Protein AF-A0A351L7M4-F1 (afdb_monomer)

Mean predicted aligned error: 5.55 Å

Radius of gyration: 18.71 Å; Cα contacts (8 Å, |Δi|>4): 88; chains: 1; bounding box: 48×39×44 Å

Secondary structure (DSSP, 8-state):
-----------SS--GGGGGGTT-TTHHHHHH-SSPPSS-----TTPPPEE-HHHHHHHHTT--SHHHHHHHHHHHHHSEESS--SS--HHHHHIIIIIHHHHHHHHHHTT----EEETTTTEEE-

Structure (mmCIF, N/CA/C/O backbone):
data_AF-A0A351L7M4-F1
#
_entry.id   AF-A0A351L7M4-F1
#
loop_
_atom_site.group_PDB
_atom_site.id
_atom_site.type_symbol
_atom_site.label_atom_id
_atom_site.label_alt_id
_atom_site.label_comp_id
_atom_site.label_asym_id
_atom_site.label_entity_id
_atom_site.label_seq_id
_atom_site.pdbx_PDB_ins_code
_atom_site.Cartn_x
_atom_site.Cartn_y
_atom_site.Cartn_z
_atom_site.occupancy
_atom_site.B_iso_or_equiv
_atom_site.auth_seq_id
_atom_site.auth_comp_id
_atom_site.auth_asym_id
_atom_site.auth_atom_id
_atom_site.pdbx_PDB_model_num
ATOM 1 N N . HIS A 1 1 ? -27.088 26.036 -2.193 1.00 64.81 1 HIS A N 1
ATOM 2 C CA . HIS A 1 1 ? -26.931 24.783 -2.954 1.00 64.81 1 HIS A CA 1
ATOM 3 C C . HIS A 1 1 ? -27.965 23.794 -2.444 1.00 64.81 1 HIS A C 1
ATOM 5 O O . HIS A 1 1 ? -28.158 23.716 -1.240 1.00 64.81 1 HIS A O 1
ATOM 11 N N . ASP A 1 2 ? -28.667 23.135 -3.356 1.00 88.12 2 ASP A N 1
ATOM 12 C CA . ASP A 1 2 ? -29.822 22.241 -3.167 1.00 88.12 2 ASP A CA 1
ATOM 13 C C . ASP A 1 2 ? -29.455 20.811 -2.718 1.00 88.12 2 ASP A C 1
ATOM 15 O O . ASP A 1 2 ? -30.340 19.993 -2.502 1.00 88.12 2 ASP A O 1
ATOM 19 N N . GLY A 1 3 ? -28.163 20.507 -2.542 1.00 90.00 3 GLY A N 1
ATOM 20 C CA . GLY A 1 3 ? -27.688 19.213 -2.033 1.00 90.00 3 GLY A CA 1
ATOM 21 C C . GLY A 1 3 ? -27.680 18.084 -3.067 1.00 90.00 3 GLY A C 1
ATOM 22 O O . GLY A 1 3 ? -27.345 16.952 -2.726 1.00 90.00 3 GLY A O 1
ATOM 23 N N . THR A 1 4 ? -28.012 18.382 -4.322 1.00 93.19 4 THR A N 1
ATOM 24 C CA . THR A 1 4 ? -28.024 17.399 -5.406 1.00 93.19 4 THR A CA 1
ATOM 25 C C . THR A 1 4 ? -26.598 16.944 -5.731 1.00 93.19 4 THR A C 1
ATOM 27 O O . THR A 1 4 ? -25.717 17.761 -6.005 1.00 93.19 4 THR A O 1
ATOM 30 N N . VAL A 1 5 ? -26.365 15.630 -5.688 1.00 88.69 5 VAL A N 1
ATOM 31 C CA . VAL A 1 5 ? -25.070 15.017 -6.013 1.00 88.69 5 VAL A CA 1
ATOM 32 C C . VAL A 1 5 ? -24.955 14.856 -7.526 1.00 88.69 5 VAL A C 1
ATOM 34 O O . VAL A 1 5 ? -25.835 14.272 -8.154 1.00 88.69 5 VAL A O 1
ATOM 37 N N . TYR A 1 6 ? -23.850 15.332 -8.102 1.00 92.12 6 TYR A N 1
ATOM 38 C CA . TYR A 1 6 ? -23.541 15.178 -9.523 1.00 92.12 6 TYR A CA 1
ATOM 39 C C . TYR A 1 6 ? -22.227 14.409 -9.697 1.00 92.12 6 TYR A C 1
ATOM 41 O O . TYR A 1 6 ? -21.244 14.742 -9.027 1.00 92.12 6 TYR A O 1
ATOM 49 N N . PRO A 1 7 ? -22.175 13.401 -10.584 1.00 89.06 7 PRO A N 1
ATOM 50 C CA . PRO A 1 7 ? -20.927 12.723 -10.895 1.00 89.06 7 PRO A CA 1
ATOM 51 C C . PRO A 1 7 ? -19.996 13.681 -11.644 1.00 89.06 7 PRO A C 1
ATOM 53 O O . PRO A 1 7 ? -20.373 14.262 -12.660 1.00 89.06 7 PRO A O 1
ATOM 56 N N . ILE A 1 8 ? -18.776 13.834 -11.136 1.00 92.00 8 ILE A N 1
ATOM 57 C CA . ILE A 1 8 ? -17.723 14.656 -11.756 1.00 92.00 8 ILE A CA 1
ATOM 58 C C . ILE A 1 8 ? -16.672 13.810 -12.481 1.00 92.00 8 ILE A C 1
ATOM 60 O O . ILE A 1 8 ? -16.010 14.297 -13.391 1.00 92.00 8 ILE A O 1
ATOM 64 N N . GLU A 1 9 ? -16.529 12.543 -12.094 1.00 89.94 9 GLU A N 1
ATOM 65 C CA . GLU A 1 9 ? -15.526 11.622 -12.615 1.00 89.94 9 GLU A CA 1
ATOM 66 C C . GLU A 1 9 ? -16.054 10.184 -12.529 1.00 89.94 9 GLU A C 1
ATOM 68 O O . GLU A 1 9 ? -16.747 9.823 -11.575 1.00 89.94 9 GLU A O 1
ATOM 73 N N . CYS A 1 10 ? -15.723 9.359 -13.522 1.00 86.06 10 CYS A N 1
ATOM 74 C CA . CYS A 1 10 ? -15.973 7.922 -13.508 1.00 86.06 10 CYS A CA 1
ATOM 75 C C . CYS A 1 10 ? -14.712 7.203 -13.994 1.00 86.06 10 CYS A C 1
ATOM 77 O O . CYS A 1 10 ? -14.290 7.384 -15.136 1.00 86.06 10 CYS A O 1
ATOM 79 N N . ASN A 1 11 ? -14.109 6.400 -13.118 1.00 86.06 11 ASN A N 1
ATOM 80 C CA . ASN A 1 11 ? -12.926 5.613 -13.437 1.00 86.06 11 ASN A CA 1
ATOM 81 C C . ASN A 1 11 ? -13.349 4.174 -13.751 1.00 86.06 11 ASN A C 1
ATOM 83 O O . ASN A 1 11 ? -13.865 3.504 -12.857 1.00 86.06 11 ASN A O 1
ATOM 87 N N . PRO A 1 12 ? -13.096 3.645 -14.963 1.00 80.44 12 PRO A N 1
ATOM 88 C CA . PRO A 1 12 ? -13.443 2.266 -15.322 1.00 80.44 12 PRO A CA 1
ATOM 89 C C . PRO A 1 12 ? -12.481 1.230 -14.701 1.00 80.44 12 PRO A C 1
ATOM 91 O O . PRO A 1 12 ? -12.265 0.156 -15.254 1.00 80.44 12 PRO A O 1
ATOM 94 N N . ARG A 1 13 ? -11.849 1.569 -13.573 1.00 81.94 13 ARG A N 1
ATOM 95 C CA . ARG A 1 13 ? -10.840 0.781 -12.862 1.00 81.94 13 ARG A CA 1
ATOM 96 C C . ARG A 1 13 ? -10.898 1.086 -11.371 1.00 81.94 13 ARG A C 1
ATOM 98 O O . ARG A 1 13 ? -11.319 2.173 -10.973 1.00 81.94 13 ARG A O 1
ATOM 105 N N . THR A 1 14 ? -10.406 0.161 -10.553 1.00 82.25 14 THR A N 1
ATOM 106 C CA . THR A 1 14 ? -10.205 0.408 -9.122 1.00 82.25 14 THR A CA 1
ATOM 107 C C . THR A 1 14 ? -9.278 1.605 -8.921 1.00 82.25 14 THR A C 1
ATOM 109 O O . THR A 1 14 ? -8.236 1.713 -9.573 1.00 82.25 14 THR A O 1
ATOM 112 N N . HIS A 1 15 ? -9.640 2.485 -7.993 1.00 84.56 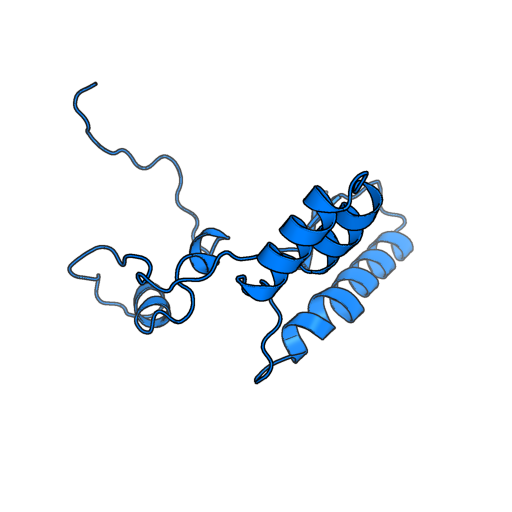15 HIS A N 1
ATOM 113 C CA . HIS A 1 15 ? -8.804 3.603 -7.567 1.00 84.56 15 HIS A CA 1
ATOM 114 C C . HIS A 1 15 ? -8.512 3.507 -6.068 1.00 84.56 15 HIS A C 1
ATOM 116 O O . HIS A 1 15 ? -9.048 2.647 -5.368 1.00 84.56 15 HIS A O 1
ATOM 122 N N . SER A 1 16 ? -7.670 4.405 -5.560 1.00 83.88 16 SER A N 1
ATOM 123 C CA . SER A 1 16 ? -7.158 4.357 -4.186 1.00 83.88 16 SER A CA 1
ATOM 124 C C . SER A 1 16 ? -8.229 4.338 -3.091 1.00 83.88 16 SER A C 1
ATOM 126 O O . SER A 1 16 ? -7.948 3.841 -2.008 1.00 83.88 16 SER A O 1
ATOM 128 N N . A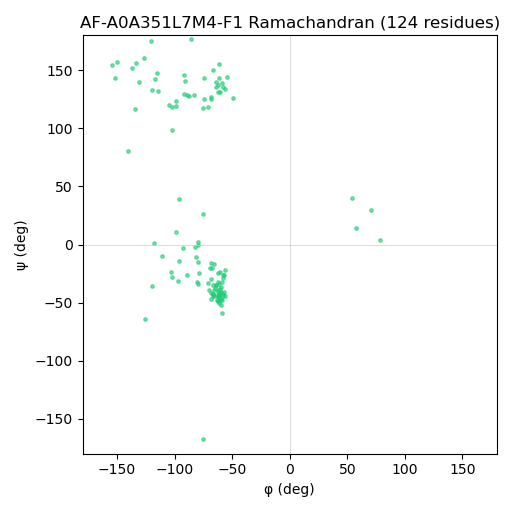LA A 1 17 ? -9.464 4.795 -3.336 1.00 88.19 17 ALA A N 1
ATOM 129 C CA . ALA A 1 17 ? -10.511 4.732 -2.311 1.00 88.19 17 ALA A CA 1
ATOM 130 C C . ALA A 1 17 ? -10.912 3.297 -1.946 1.00 88.19 17 ALA A C 1
ATOM 132 O O . ALA A 1 17 ? -11.488 3.093 -0.881 1.00 88.19 17 ALA A O 1
ATOM 133 N N . ILE A 1 18 ? -10.575 2.298 -2.772 1.00 89.81 18 ILE A N 1
ATOM 134 C CA . ILE A 1 18 ? -10.818 0.891 -2.437 1.00 89.81 18 ILE A CA 1
ATOM 135 C C . ILE A 1 18 ? -10.139 0.487 -1.123 1.00 89.81 18 ILE A C 1
ATOM 137 O O . ILE A 1 18 ? -10.663 -0.345 -0.388 1.00 89.81 18 ILE A O 1
ATOM 141 N N . THR A 1 19 ? -9.021 1.129 -0.768 1.00 91.88 19 THR A N 1
ATOM 142 C CA . THR A 1 19 ? -8.290 0.818 0.464 1.00 91.88 19 THR A CA 1
ATOM 143 C C . THR A 1 19 ? -9.061 1.220 1.727 1.00 91.88 19 THR A C 1
ATOM 145 O O . THR A 1 19 ? -8.760 0.730 2.813 1.00 91.88 19 THR A O 1
ATOM 148 N N . MET A 1 20 ? -10.093 2.065 1.602 1.00 92.62 20 MET A N 1
ATOM 149 C CA . MET A 1 20 ? -10.993 2.413 2.706 1.00 92.62 20 MET A CA 1
ATOM 150 C C . MET A 1 20 ? -11.886 1.246 3.129 1.00 92.62 20 MET A C 1
ATOM 152 O O . MET A 1 20 ? -12.376 1.246 4.251 1.00 92.62 20 MET A O 1
ATOM 156 N N . PHE A 1 21 ? -12.083 0.245 2.270 1.00 93.94 21 PHE A N 1
ATOM 157 C CA . PHE A 1 21 ? -12.953 -0.902 2.529 1.00 93.94 21 PHE A CA 1
ATOM 158 C C . PHE A 1 21 ? -12.179 -2.118 3.052 1.00 93.94 21 PHE A C 1
ATOM 160 O O . PHE A 1 21 ? -12.442 -3.260 2.673 1.00 93.94 21 PHE A O 1
ATOM 167 N N . TYR A 1 22 ? -11.188 -1.871 3.910 1.00 93.50 22 TYR A N 1
ATOM 168 C CA . TYR A 1 22 ? -10.351 -2.914 4.495 1.00 93.50 22 TYR A CA 1
ATOM 169 C C . TYR A 1 22 ? -11.196 -4.062 5.078 1.00 93.50 22 TYR A C 1
ATOM 171 O O . TYR A 1 22 ? -12.073 -3.827 5.904 1.00 93.50 22 TYR A O 1
ATOM 179 N N . ASN A 1 23 ? -10.910 -5.299 4.649 1.00 92.75 23 ASN A N 1
ATOM 180 C CA . ASN A 1 23 ? -11.610 -6.534 5.035 1.00 92.75 23 ASN A CA 1
ATOM 181 C C . ASN A 1 23 ? -13.124 -6.575 4.757 1.00 92.75 23 ASN A C 1
ATOM 183 O O . ASN A 1 23 ? -13.810 -7.469 5.253 1.00 92.75 23 ASN A O 1
ATOM 187 N N . HIS A 1 24 ? -13.664 -5.657 3.957 1.00 94.75 24 HIS A N 1
ATOM 188 C CA . HIS A 1 24 ? -15.084 -5.674 3.646 1.00 94.75 24 HIS A CA 1
ATOM 189 C C . HIS A 1 24 ? -15.401 -6.799 2.634 1.00 94.75 24 HIS A C 1
ATOM 191 O O . HIS A 1 24 ? -14.940 -6.736 1.492 1.00 94.75 24 HIS A O 1
ATOM 197 N N . PRO A 1 25 ? -16.231 -7.803 2.988 1.00 92.81 25 PRO A N 1
ATOM 198 C CA . PRO A 1 25 ? -16.421 -9.002 2.165 1.00 92.81 25 PRO A CA 1
ATOM 199 C C . PRO A 1 25 ? -17.107 -8.712 0.823 1.00 92.81 25 PRO A C 1
ATOM 201 O O . PRO A 1 25 ? -16.744 -9.296 -0.187 1.00 92.81 25 PRO A O 1
ATOM 204 N N . GLY A 1 26 ? -18.043 -7.758 0.791 1.00 92.25 26 GLY A N 1
ATOM 205 C CA . GLY A 1 26 ? -18.803 -7.425 -0.421 1.00 92.25 26 GLY A CA 1
ATOM 206 C C . GLY A 1 26 ? -18.096 -6.531 -1.448 1.00 92.25 26 GLY A C 1
ATOM 207 O O . GLY A 1 26 ? -18.722 -6.160 -2.434 1.00 92.25 26 GLY A O 1
ATOM 208 N N . VAL A 1 27 ? -16.834 -6.125 -1.242 1.00 92.38 27 VAL A N 1
ATOM 209 C CA . VAL A 1 27 ? -16.149 -5.216 -2.192 1.00 92.38 27 VAL A CA 1
ATOM 210 C C . VAL A 1 27 ? -15.871 -5.908 -3.518 1.00 92.38 27 VAL A C 1
ATOM 212 O O . VAL A 1 27 ? -16.042 -5.295 -4.565 1.00 92.38 27 VAL A O 1
ATOM 215 N N . ALA A 1 28 ? -15.437 -7.170 -3.485 1.00 90.69 28 ALA A N 1
ATOM 216 C CA . ALA A 1 28 ? -15.158 -7.922 -4.705 1.00 90.69 28 ALA A CA 1
ATOM 217 C C . ALA A 1 28 ? -16.439 -8.107 -5.530 1.00 90.69 28 ALA A C 1
ATOM 219 O O . ALA A 1 28 ? -16.458 -7.786 -6.718 1.00 90.69 28 ALA A O 1
ATOM 220 N N . ASP A 1 29 ? -17.520 -8.520 -4.870 1.00 90.62 29 ASP A N 1
ATOM 221 C CA . ASP A 1 29 ? -18.832 -8.703 -5.490 1.00 90.62 29 ASP A CA 1
ATOM 222 C C . ASP A 1 29 ? -19.338 -7.387 -6.098 1.00 90.62 29 ASP A C 1
ATOM 224 O O . ASP A 1 29 ? -19.783 -7.370 -7.240 1.00 90.62 29 ASP A O 1
ATOM 228 N N . ALA A 1 30 ? -19.141 -6.251 -5.415 1.00 89.56 30 ALA A N 1
ATOM 229 C CA . ALA A 1 30 ? -19.509 -4.928 -5.928 1.00 89.56 30 ALA A CA 1
ATOM 230 C C . ALA A 1 30 ? -18.857 -4.565 -7.279 1.00 89.56 30 ALA A C 1
ATOM 232 O O . ALA A 1 30 ? -19.404 -3.742 -8.013 1.00 89.56 30 ALA A O 1
ATOM 233 N N . TYR A 1 31 ? -17.691 -5.138 -7.596 1.00 86.50 31 TYR A N 1
ATOM 234 C CA . TYR A 1 31 ? -16.984 -4.914 -8.863 1.00 86.50 31 TYR A CA 1
ATOM 235 C C . TYR A 1 31 ? -17.249 -5.999 -9.910 1.00 86.50 31 TYR A C 1
ATOM 237 O O . TYR A 1 31 ? -17.173 -5.718 -11.107 1.00 86.50 31 TYR A O 1
ATOM 245 N N . LEU A 1 32 ? -17.477 -7.240 -9.479 1.00 88.88 32 LEU A N 1
ATOM 246 C CA . LEU A 1 32 ? -17.502 -8.407 -10.362 1.00 88.88 32 LEU A CA 1
ATOM 247 C C . LEU A 1 32 ? -18.919 -8.881 -10.695 1.00 88.88 32 LEU A C 1
ATOM 249 O O . LEU A 1 32 ? -19.127 -9.455 -11.770 1.00 88.88 32 LEU A O 1
ATOM 253 N N . ASP A 1 33 ? -19.890 -8.640 -9.812 1.00 89.81 33 ASP A N 1
ATOM 254 C CA . ASP A 1 33 ? -21.263 -9.065 -10.041 1.00 89.81 33 ASP A CA 1
ATOM 255 C C . ASP A 1 33 ? -21.965 -8.198 -11.083 1.00 89.81 33 ASP A C 1
ATOM 257 O O . ASP A 1 33 ? -21.813 -6.981 -11.178 1.00 89.81 33 ASP A O 1
ATOM 261 N N . LYS A 1 34 ? -22.802 -8.859 -11.886 1.00 87.88 34 LYS A N 1
ATOM 262 C CA . LYS A 1 34 ? -23.603 -8.206 -12.932 1.00 87.88 34 LYS A CA 1
ATOM 263 C C . LYS A 1 34 ? -24.849 -7.519 -12.383 1.00 87.88 34 LYS A C 1
ATOM 265 O O . LYS A 1 34 ? -25.496 -6.774 -13.117 1.00 87.88 34 LYS A O 1
ATOM 270 N N . GLN A 1 35 ? -25.233 -7.831 -11.147 1.00 89.19 35 GLN A N 1
ATOM 271 C CA . GLN A 1 35 ? -26.397 -7.227 -10.518 1.00 89.19 35 GLN A CA 1
ATOM 272 C C . GLN A 1 35 ? -25.971 -5.990 -9.729 1.00 89.19 35 GLN A C 1
ATOM 274 O O . GLN A 1 35 ? -25.039 -6.075 -8.932 1.00 89.19 35 GLN A O 1
ATOM 279 N N . PRO A 1 36 ? -26.639 -4.843 -9.932 1.00 83.62 36 PRO A N 1
ATOM 280 C CA . PRO A 1 36 ? -26.350 -3.657 -9.147 1.00 83.62 36 PRO A CA 1
ATOM 281 C C . PRO A 1 36 ? -26.697 -3.906 -7.676 1.00 83.62 36 PRO A C 1
ATOM 283 O O . PRO A 1 36 ? -27.723 -4.512 -7.361 1.00 83.62 36 PRO A O 1
ATOM 286 N N . LEU A 1 37 ? -25.849 -3.405 -6.777 1.00 85.88 37 LEU A N 1
ATOM 287 C CA . LEU A 1 37 ? -26.130 -3.415 -5.345 1.00 85.88 37 LEU A CA 1
ATOM 288 C C . LEU A 1 37 ? -27.391 -2.595 -5.045 1.00 85.88 37 LEU A C 1
ATOM 290 O O . LEU A 1 37 ? -27.618 -1.545 -5.647 1.00 85.88 37 LEU A O 1
ATOM 294 N N . ALA A 1 38 ? -28.188 -3.061 -4.081 1.00 87.19 38 ALA A N 1
ATOM 295 C CA . ALA A 1 38 ? -29.378 -2.341 -3.627 1.00 87.19 38 ALA A CA 1
ATOM 296 C C . ALA A 1 38 ? -29.025 -0.995 -2.971 1.00 87.19 38 ALA A C 1
ATOM 298 O O . ALA A 1 38 ? -29.757 -0.020 -3.127 1.00 87.19 38 ALA A O 1
ATOM 299 N N . GLU A 1 39 ? -27.889 -0.940 -2.271 1.00 89.81 39 GLU A N 1
ATOM 300 C CA . GLU A 1 39 ? -27.378 0.257 -1.608 1.00 89.81 39 GLU A CA 1
ATOM 301 C C . GLU A 1 39 ? -25.864 0.402 -1.834 1.00 89.81 39 GLU A C 1
ATOM 303 O O . GLU A 1 39 ? -25.166 -0.606 -1.997 1.00 89.81 39 GLU A O 1
ATOM 308 N N . PRO A 1 40 ? -25.325 1.637 -1.833 1.00 88.75 40 PRO A N 1
ATOM 309 C CA . PRO A 1 40 ? -23.887 1.855 -1.917 1.00 88.75 40 PRO A CA 1
ATOM 310 C C . PRO A 1 40 ? -23.154 1.214 -0.738 1.00 88.75 40 PRO A C 1
ATOM 312 O O . PRO A 1 40 ? -23.493 1.457 0.422 1.00 88.75 40 PRO A O 1
ATOM 315 N N . LEU A 1 41 ? -22.099 0.458 -1.037 1.00 91.56 41 LEU A N 1
ATOM 316 C CA . LEU A 1 41 ? -21.231 -0.129 -0.022 1.00 91.56 41 LEU A CA 1
ATOM 317 C C . LEU A 1 41 ? -20.619 0.967 0.865 1.00 91.56 41 LEU A C 1
ATOM 319 O O . LEU A 1 41 ? -20.167 1.999 0.363 1.00 91.56 41 LEU A O 1
ATOM 323 N N . GLN A 1 42 ? -20.550 0.723 2.172 1.00 93.50 42 GLN A N 1
ATOM 324 C CA . GLN A 1 42 ? -19.893 1.613 3.133 1.00 93.50 42 GLN A CA 1
ATOM 325 C C . GLN A 1 42 ? -18.680 0.915 3.760 1.00 93.50 42 GLN A C 1
ATOM 327 O O . GLN A 1 42 ? -18.707 -0.303 3.931 1.00 93.50 42 GLN A O 1
ATOM 332 N N . PRO A 1 43 ? -17.611 1.648 4.117 1.00 94.25 43 PRO A N 1
ATOM 333 C CA . PRO A 1 43 ? -16.518 1.091 4.904 1.00 94.25 43 PRO A CA 1
ATOM 334 C C . PRO A 1 43 ? -17.024 0.458 6.202 1.00 94.25 43 PRO A C 1
ATOM 336 O O . PRO A 1 43 ? -17.936 0.983 6.846 1.00 94.25 43 PRO A O 1
ATOM 339 N N . LEU A 1 44 ? -16.398 -0.640 6.625 1.00 95.44 44 LEU A N 1
ATOM 340 C CA . LEU A 1 44 ? -16.693 -1.224 7.931 1.00 95.44 44 LEU A CA 1
ATOM 341 C C . LEU A 1 44 ? -16.251 -0.275 9.061 1.00 95.44 44 LEU A C 1
ATOM 343 O O . LEU A 1 44 ? -15.249 0.430 8.894 1.00 95.44 44 LEU A O 1
ATOM 347 N N . PRO A 1 45 ? -16.919 -0.286 10.231 1.00 94.56 45 PRO A N 1
ATOM 348 C CA . PRO A 1 45 ? -16.524 0.537 11.378 1.00 94.56 45 PRO A CA 1
ATOM 349 C C . PRO A 1 45 ? -15.087 0.296 11.868 1.00 94.56 45 PRO A C 1
ATOM 351 O O . PRO A 1 45 ? -14.478 1.186 12.458 1.00 94.56 45 PRO A O 1
ATOM 354 N N . ASP A 1 46 ? -14.547 -0.900 11.633 1.00 94.25 46 ASP A N 1
ATOM 355 C CA . ASP A 1 46 ? -13.189 -1.321 11.983 1.00 94.25 46 ASP A CA 1
ATOM 356 C C . ASP A 1 46 ? -12.197 -1.233 10.807 1.00 94.25 46 ASP A C 1
ATOM 358 O O . ASP A 1 46 ? -11.058 -1.704 10.914 1.00 94.25 46 ASP A O 1
ATOM 362 N N . SER A 1 47 ? -12.594 -0.593 9.699 1.00 94.19 47 SER A N 1
ATOM 363 C CA . SER A 1 47 ? -11.704 -0.333 8.565 1.00 94.19 47 SER A CA 1
ATOM 364 C C . SER A 1 47 ? -10.466 0.437 9.019 1.00 94.19 47 SER A C 1
ATOM 366 O O . SER A 1 47 ? -10.541 1.423 9.758 1.00 94.19 47 SER A O 1
ATOM 368 N N . LYS A 1 48 ? -9.294 -0.013 8.568 1.00 93.94 48 LYS A N 1
ATOM 369 C CA . LYS A 1 48 ? -8.011 0.551 8.996 1.00 93.94 48 LYS A CA 1
ATOM 370 C C . LYS A 1 48 ? -7.552 1.671 8.066 1.00 93.94 48 LYS A C 1
ATOM 372 O O . LYS A 1 48 ? -7.728 1.565 6.852 1.00 93.94 48 LYS A O 1
ATOM 377 N N . PRO A 1 49 ? -6.880 2.710 8.594 1.00 92.38 49 PRO A N 1
ATOM 378 C CA . PRO A 1 49 ? -6.201 3.674 7.743 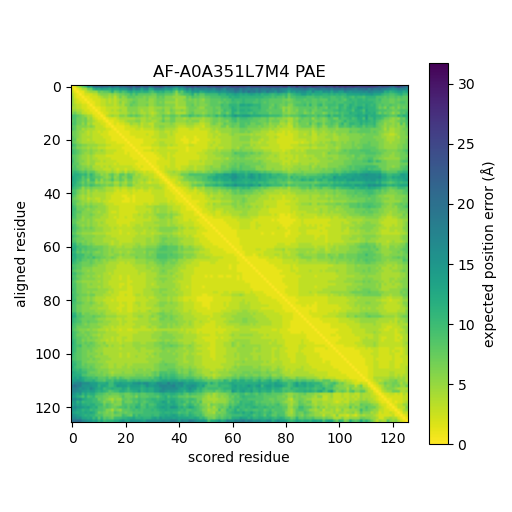1.00 92.38 49 PRO A CA 1
ATOM 379 C C . PRO A 1 49 ? -5.104 2.969 6.938 1.00 92.38 49 PRO A C 1
ATOM 381 O O . PRO A 1 49 ? -4.363 2.141 7.469 1.00 92.38 49 PRO A O 1
ATOM 384 N N . THR A 1 50 ? -4.996 3.301 5.657 1.00 93.81 50 THR A N 1
ATOM 385 C CA . THR A 1 50 ? -3.981 2.726 4.765 1.00 93.81 50 THR A CA 1
ATOM 386 C C . THR A 1 50 ? -2.716 3.582 4.760 1.00 93.81 50 THR A C 1
ATOM 388 O O . THR A 1 50 ? -2.805 4.811 4.767 1.00 93.81 50 THR A O 1
ATOM 391 N N . TYR A 1 51 ? -1.541 2.952 4.741 1.00 93.44 51 TYR A N 1
ATOM 392 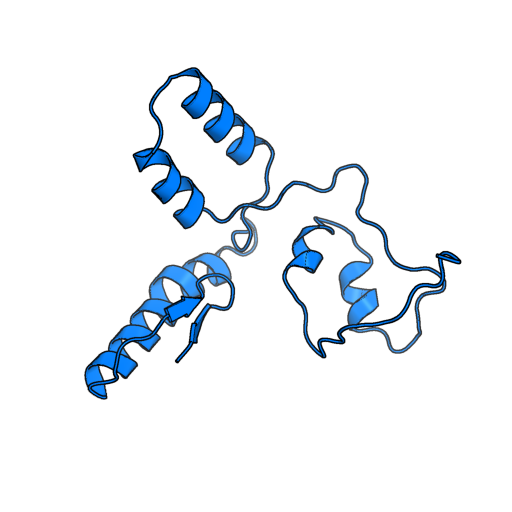C CA . TYR A 1 51 ? -0.254 3.632 4.571 1.00 93.44 51 TYR A CA 1
ATOM 393 C C . TYR A 1 51 ? 0.630 2.917 3.543 1.00 93.44 51 TYR A C 1
ATOM 395 O O . TYR A 1 51 ? 0.503 1.714 3.337 1.00 93.44 51 TYR A O 1
ATOM 403 N N . TRP A 1 52 ? 1.572 3.654 2.952 1.00 91.62 52 TRP A N 1
ATOM 404 C CA . TRP A 1 52 ? 2.618 3.108 2.084 1.00 91.62 52 TRP A CA 1
ATOM 405 C C . TRP A 1 52 ? 3.943 3.075 2.833 1.00 91.62 52 TRP A C 1
ATOM 407 O O . TRP A 1 52 ? 4.436 4.122 3.268 1.00 91.62 52 TRP A O 1
ATOM 417 N N . LEU A 1 53 ? 4.527 1.886 2.995 1.00 92.62 53 LEU A N 1
ATOM 418 C CA . LEU A 1 53 ? 5.676 1.695 3.884 1.00 92.62 53 LEU A CA 1
ATOM 419 C C . LEU A 1 53 ? 6.874 2.578 3.510 1.00 92.62 53 LEU A C 1
ATOM 421 O O . LEU A 1 53 ? 7.430 3.251 4.375 1.00 92.62 53 LEU A O 1
ATOM 425 N N . TYR A 1 54 ? 7.253 2.626 2.231 1.00 90.25 54 TYR A N 1
ATOM 426 C CA . TYR A 1 54 ? 8.400 3.428 1.787 1.00 90.25 54 TYR A CA 1
ATOM 427 C C . TYR A 1 54 ? 8.189 4.930 1.998 1.00 90.25 54 TYR A C 1
ATOM 429 O O . TYR A 1 54 ? 9.126 5.635 2.374 1.00 90.25 54 TYR A O 1
ATOM 437 N N . HIS A 1 55 ? 6.955 5.416 1.835 1.00 91.25 55 HIS A N 1
ATOM 438 C CA . HIS A 1 55 ? 6.622 6.804 2.144 1.00 91.25 55 HIS A CA 1
ATOM 439 C C . HIS A 1 55 ? 6.743 7.082 3.648 1.00 91.25 55 HIS A C 1
ATOM 441 O O . HIS A 1 55 ? 7.313 8.095 4.052 1.00 91.25 55 HIS A O 1
ATOM 447 N N . GLU A 1 56 ? 6.275 6.165 4.496 1.00 94.56 56 GLU A N 1
ATOM 448 C CA . GLU A 1 56 ? 6.423 6.303 5.944 1.00 94.56 56 GLU A CA 1
ATOM 449 C C . GLU A 1 56 ? 7.892 6.251 6.386 1.00 94.56 56 GLU A C 1
ATOM 451 O O . GLU A 1 56 ? 8.281 7.036 7.251 1.00 94.56 56 GLU A O 1
ATOM 456 N N . VAL A 1 57 ? 8.726 5.414 5.761 1.00 94.06 57 VAL A N 1
ATOM 457 C CA . VAL A 1 57 ? 10.181 5.394 5.988 1.00 94.06 57 VAL A CA 1
ATOM 458 C C . VAL A 1 57 ? 10.814 6.722 5.580 1.00 94.06 57 VAL A C 1
ATOM 460 O O . VAL A 1 57 ? 11.583 7.291 6.352 1.00 94.06 57 VAL A O 1
ATOM 463 N N . TRP A 1 58 ? 10.457 7.272 4.417 1.00 93.62 58 TRP A N 1
ATOM 464 C CA . TRP A 1 58 ? 10.933 8.592 3.996 1.00 93.62 58 TRP A CA 1
ATOM 465 C C . TRP A 1 58 ? 10.558 9.682 5.006 1.00 93.62 58 TRP A C 1
ATOM 467 O O . TRP A 1 58 ? 11.395 10.509 5.374 1.00 93.62 58 TRP A O 1
ATOM 477 N N . ARG A 1 59 ? 9.329 9.655 5.533 1.00 94.50 59 ARG A N 1
ATOM 478 C CA . ARG A 1 59 ? 8.865 10.618 6.544 1.00 94.50 59 ARG A CA 1
ATOM 479 C C . ARG A 1 59 ? 9.684 10.597 7.834 1.00 94.50 59 ARG A C 1
ATOM 481 O O . ARG A 1 59 ? 9.728 11.628 8.507 1.00 94.50 59 ARG A O 1
ATOM 488 N N . LEU A 1 60 ? 10.367 9.496 8.166 1.00 95.31 60 LEU A N 1
ATOM 489 C CA . LEU A 1 60 ? 11.273 9.439 9.321 1.00 95.31 60 LEU A CA 1
ATOM 490 C C . LEU A 1 60 ? 12.398 10.480 9.223 1.00 95.31 60 LEU A C 1
ATOM 492 O O . LEU A 1 60 ? 12.797 11.035 10.245 1.00 95.31 60 LEU A O 1
ATOM 496 N N . THR A 1 61 ? 12.855 10.817 8.011 1.00 96.31 61 THR A N 1
ATOM 497 C CA . THR A 1 61 ? 13.899 11.838 7.784 1.00 96.31 61 THR A CA 1
ATOM 498 C C . THR A 1 61 ? 13.475 13.240 8.243 1.00 96.31 61 THR A C 1
ATOM 500 O O . THR A 1 61 ? 14.315 14.080 8.572 1.00 96.31 61 THR A O 1
ATOM 503 N N . GLY A 1 62 ? 12.164 13.495 8.299 1.00 95.31 62 GLY A N 1
ATOM 504 C CA . GLY A 1 62 ? 11.576 14.766 8.714 1.00 95.31 62 GLY A CA 1
ATOM 505 C C . GLY A 1 62 ? 11.219 14.850 10.198 1.00 95.31 62 GLY A C 1
ATOM 506 O O . GLY A 1 62 ? 10.756 15.901 10.641 1.00 95.31 62 GLY A O 1
ATOM 507 N N . ILE A 1 63 ? 11.401 13.782 10.980 1.00 96.25 63 ILE A N 1
ATOM 508 C CA . ILE A 1 63 ? 11.016 13.756 12.396 1.00 96.25 63 ILE A CA 1
ATOM 509 C C . ILE A 1 63 ? 12.003 14.576 13.226 1.00 96.25 63 ILE A C 1
ATOM 511 O O . ILE A 1 63 ? 13.209 14.342 13.217 1.00 96.25 63 ILE A O 1
ATOM 515 N N . ARG A 1 64 ? 11.473 15.541 13.983 1.00 97.38 64 ARG A N 1
ATOM 516 C CA . ARG A 1 64 ? 12.248 16.479 14.813 1.00 97.38 64 ARG A CA 1
ATOM 517 C C . ARG A 1 64 ? 11.948 16.363 16.307 1.00 97.38 64 ARG A C 1
ATOM 519 O O . ARG A 1 64 ? 12.483 17.131 17.096 1.00 97.38 64 ARG A O 1
ATOM 526 N N . SER A 1 65 ? 11.076 15.439 16.717 1.00 97.56 65 SER A N 1
ATOM 527 C CA . SER A 1 65 ? 10.712 15.258 18.127 1.00 97.56 65 SER A CA 1
ATOM 528 C C . SER A 1 65 ? 10.234 13.841 18.442 1.00 97.56 65 SER A C 1
ATOM 530 O O . SER A 1 65 ? 9.661 13.15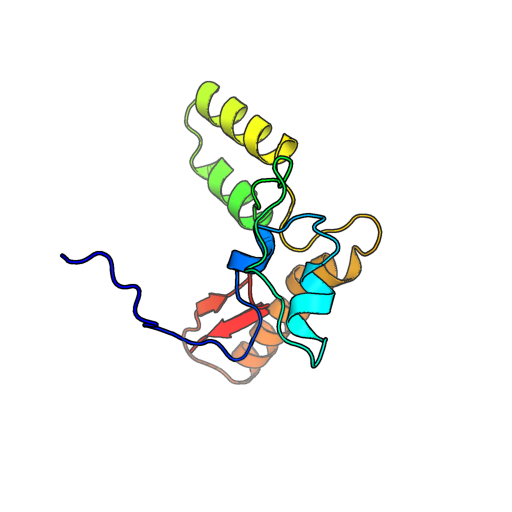5 17.594 1.00 97.56 65 SER A O 1
ATOM 532 N N . LEU A 1 66 ? 10.378 13.434 19.707 1.00 97.06 66 LEU A N 1
ATOM 533 C CA . LEU A 1 66 ? 9.860 12.152 20.203 1.00 97.06 66 LEU A CA 1
ATOM 534 C C . LEU A 1 66 ? 8.340 12.037 20.041 1.00 97.06 66 LEU A C 1
ATOM 536 O O . LEU A 1 66 ? 7.832 10.975 19.700 1.00 97.06 66 LEU A O 1
ATOM 540 N N . LYS A 1 67 ? 7.600 13.139 20.217 1.00 97.81 67 LYS A N 1
ATOM 541 C CA . LYS A 1 67 ? 6.143 13.159 20.017 1.00 97.81 67 LYS A CA 1
ATOM 542 C C . LYS A 1 67 ? 5.759 12.796 18.577 1.00 97.81 67 LYS A C 1
ATOM 544 O O . LYS A 1 67 ? 4.810 12.043 18.371 1.00 97.81 67 LYS A O 1
ATOM 549 N N . GLN A 1 68 ? 6.498 13.308 17.591 1.00 97.25 68 GLN A N 1
ATOM 550 C CA . GLN A 1 68 ? 6.293 12.966 16.180 1.00 97.25 68 GLN A CA 1
ATOM 551 C C . GLN A 1 68 ? 6.634 11.498 15.903 1.00 97.25 68 GLN A C 1
ATOM 553 O O . GLN A 1 68 ? 5.850 10.823 15.240 1.00 97.25 68 GLN A O 1
ATOM 558 N N . LEU A 1 69 ? 7.735 10.988 16.467 1.00 97.50 69 LEU A N 1
ATOM 559 C CA . LEU A 1 69 ? 8.112 9.576 16.352 1.00 97.50 69 LEU A CA 1
ATOM 560 C C . LEU A 1 69 ? 7.043 8.641 16.928 1.00 97.50 69 LEU A C 1
ATOM 562 O O . LEU A 1 69 ? 6.625 7.698 16.265 1.00 97.50 69 LEU A O 1
ATOM 566 N N . LEU A 1 70 ? 6.535 8.935 18.125 1.00 97.75 70 LEU A N 1
ATOM 567 C CA . LEU A 1 70 ? 5.471 8.145 18.752 1.00 97.75 70 LEU A CA 1
ATOM 568 C C . LEU A 1 70 ? 4.181 8.161 17.923 1.00 97.75 70 LEU A C 1
ATOM 570 O O . LEU A 1 70 ? 3.514 7.135 17.795 1.00 97.75 70 LEU A O 1
ATOM 574 N N . SER A 1 71 ? 3.830 9.307 17.330 1.00 95.94 71 SER A N 1
ATOM 575 C CA . SER A 1 71 ? 2.675 9.380 16.432 1.00 95.94 71 SER A CA 1
ATOM 576 C C . SER A 1 71 ? 2.885 8.562 15.160 1.00 95.94 71 SER A C 1
ATOM 578 O O . SER A 1 71 ? 1.941 7.923 14.707 1.00 95.94 71 SER A O 1
ATOM 580 N N . TRP A 1 72 ? 4.095 8.570 14.598 1.00 96.75 72 TRP A N 1
ATOM 581 C CA . 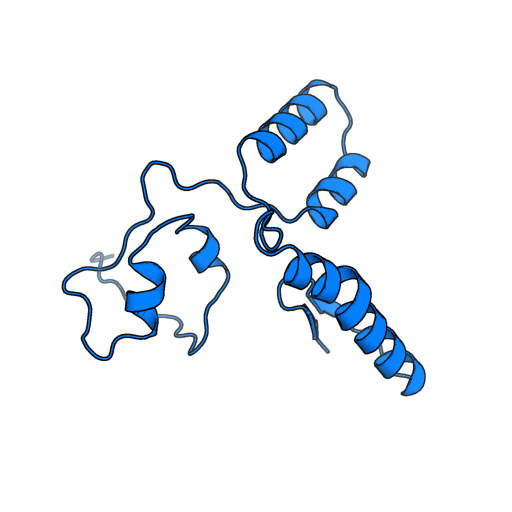TRP A 1 72 ? 4.449 7.754 13.438 1.00 96.75 72 TRP A CA 1
ATOM 582 C C . TRP A 1 72 ? 4.312 6.259 13.754 1.00 96.75 72 TRP A C 1
ATOM 584 O O . TRP A 1 72 ? 3.571 5.561 13.068 1.00 96.75 72 TRP A O 1
ATOM 594 N N . VAL A 1 73 ? 4.899 5.790 14.863 1.00 97.06 73 VAL A N 1
ATOM 595 C CA . VAL A 1 73 ? 4.788 4.384 15.302 1.00 97.06 73 VAL A CA 1
ATOM 596 C C . VAL A 1 73 ? 3.324 3.990 15.498 1.00 97.06 73 VAL A C 1
ATOM 598 O O . VAL A 1 73 ? 2.890 2.939 15.035 1.00 97.06 73 VAL A O 1
ATOM 601 N N . ARG A 1 74 ? 2.528 4.854 16.139 1.00 96.25 74 ARG A N 1
ATOM 602 C CA . ARG A 1 74 ? 1.095 4.610 16.335 1.00 96.25 74 ARG A CA 1
ATOM 603 C C . ARG A 1 74 ? 0.340 4.477 15.011 1.00 96.25 74 ARG A C 1
ATOM 605 O O . ARG A 1 74 ? -0.575 3.663 14.939 1.00 96.25 74 ARG A O 1
ATOM 612 N N . ASN A 1 75 ? 0.692 5.265 13.996 1.00 94.44 75 ASN A N 1
ATOM 613 C CA . ASN A 1 75 ? 0.059 5.183 12.681 1.00 94.44 75 ASN A CA 1
ATOM 614 C C . ASN A 1 75 ? 0.384 3.853 11.991 1.00 94.44 75 ASN A C 1
ATOM 616 O O . ASN A 1 75 ? -0.535 3.207 11.500 1.00 94.44 75 ASN A O 1
ATOM 620 N N . ILE A 1 76 ? 1.646 3.410 12.036 1.00 95.94 76 ILE A N 1
ATOM 621 C CA . ILE A 1 76 ? 2.063 2.109 11.490 1.00 95.94 76 ILE A CA 1
ATOM 622 C C . ILE A 1 76 ? 1.329 0.958 12.183 1.00 95.94 76 ILE A C 1
ATOM 624 O O . ILE A 1 76 ? 0.770 0.095 11.519 1.00 95.94 76 ILE A O 1
ATOM 628 N N . LEU A 1 77 ? 1.269 0.967 13.517 1.00 95.38 77 LEU A N 1
ATOM 629 C CA . LEU A 1 77 ? 0.637 -0.114 14.282 1.00 95.38 77 LEU A CA 1
ATOM 630 C C . LEU A 1 77 ? -0.887 -0.183 14.108 1.00 95.38 77 LEU A C 1
ATOM 632 O O . LEU A 1 77 ? -1.470 -1.255 14.250 1.00 95.38 77 LEU A O 1
ATOM 636 N N . ARG A 1 78 ? -1.548 0.954 13.859 1.00 94.62 78 ARG A N 1
ATOM 637 C CA . ARG A 1 78 ? -3.007 1.009 13.664 1.00 94.62 78 ARG A CA 1
ATOM 638 C C . ARG A 1 78 ? -3.427 0.805 12.214 1.00 94.62 78 ARG A C 1
ATOM 640 O O . ARG A 1 78 ? -4.570 0.423 11.973 1.00 94.62 78 ARG A O 1
ATOM 647 N N . GLY A 1 79 ? -2.549 1.126 11.273 1.00 94.50 79 GLY A N 1
ATOM 648 C CA . GLY A 1 79 ? -2.859 1.082 9.857 1.00 94.50 79 GLY A CA 1
ATOM 649 C C . GLY A 1 79 ? -2.664 -0.287 9.222 1.00 94.50 79 GLY A C 1
ATOM 650 O O . GLY A 1 79 ? -2.214 -1.247 9.849 1.00 94.50 79 GLY A O 1
ATOM 651 N N . LYS A 1 80 ? -3.012 -0.356 7.942 1.00 95.62 80 LYS A N 1
ATOM 652 C CA . LYS A 1 80 ? -2.703 -1.465 7.041 1.00 95.62 80 LYS A CA 1
ATOM 653 C C . LYS A 1 80 ? -1.762 -0.945 5.956 1.00 95.62 80 LYS A C 1
ATOM 655 O O . LYS A 1 80 ? -2.000 0.117 5.384 1.00 95.62 80 LYS A O 1
ATOM 660 N N . GLU A 1 81 ? -0.690 -1.685 5.702 1.00 94.25 81 GLU A N 1
ATOM 661 C CA . GLU A 1 81 ? 0.177 -1.438 4.550 1.00 94.25 81 GLU A CA 1
ATOM 662 C C . GLU A 1 81 ? -0.627 -1.667 3.257 1.00 94.25 81 GLU A C 1
ATOM 664 O O . GLU A 1 81 ? -1.391 -2.630 3.178 1.00 94.25 81 GLU A O 1
ATOM 669 N N . ALA A 1 82 ? -0.493 -0.765 2.285 1.00 91.62 82 ALA A N 1
ATOM 670 C CA . ALA A 1 82 ? -1.345 -0.698 1.101 1.00 91.62 82 ALA A CA 1
ATOM 671 C C . ALA A 1 82 ? -1.289 -1.933 0.186 1.00 91.62 82 ALA A C 1
ATOM 673 O O . ALA A 1 82 ? -2.296 -2.255 -0.441 1.00 91.62 82 ALA A O 1
ATOM 674 N N . ILE A 1 83 ? -0.140 -2.606 0.091 1.00 91.56 83 ILE A N 1
ATOM 675 C CA . ILE A 1 83 ? 0.092 -3.737 -0.822 1.00 91.56 83 ILE A CA 1
ATOM 676 C C . ILE A 1 83 ? 0.443 -5.012 -0.045 1.00 91.56 83 ILE A C 1
ATOM 678 O O . ILE A 1 83 ? 0.070 -6.110 -0.445 1.00 91.56 83 ILE A O 1
ATOM 682 N N . PHE A 1 84 ? 1.175 -4.893 1.061 1.00 93.31 84 PHE A N 1
ATOM 683 C CA . PHE A 1 84 ? 1.687 -6.027 1.811 1.00 93.31 84 PHE A CA 1
ATOM 684 C C . PHE A 1 84 ? 0.573 -6.771 2.546 1.00 93.31 84 PHE A C 1
ATOM 686 O O . PHE A 1 84 ? -0.060 -6.265 3.485 1.00 93.31 84 PHE A O 1
ATOM 693 N N . ASP A 1 85 ? 0.413 -8.037 2.179 1.00 92.75 85 ASP A N 1
ATOM 694 C CA . ASP A 1 85 ? -0.311 -9.021 2.957 1.00 92.75 85 ASP A CA 1
ATOM 695 C C . ASP A 1 85 ? 0.613 -10.153 3.406 1.00 92.75 85 ASP A C 1
ATOM 697 O O . ASP A 1 85 ? 1.515 -10.568 2.687 1.00 92.75 85 ASP A O 1
ATOM 701 N N . VAL A 1 86 ? 0.403 -10.652 4.624 1.00 93.94 86 VAL A N 1
ATOM 702 C CA . VAL A 1 86 ? 1.221 -11.746 5.168 1.00 93.94 86 VAL A CA 1
ATOM 703 C C . VAL A 1 86 ? 0.901 -13.062 4.458 1.00 93.94 86 VAL A C 1
ATOM 705 O O . VAL A 1 86 ? 1.788 -13.897 4.299 1.00 93.94 86 VAL A O 1
ATOM 708 N N . SER A 1 87 ? -0.354 -13.247 4.037 1.00 95.94 87 SER A N 1
ATOM 709 C CA . SER A 1 87 ? -0.797 -14.440 3.310 1.00 95.94 87 SER A CA 1
ATOM 710 C C . SER A 1 87 ? -0.417 -14.409 1.828 1.00 95.94 87 SER A C 1
ATOM 712 O O . SER A 1 87 ? -0.239 -15.469 1.233 1.00 95.94 87 SER A O 1
ATOM 714 N N . ASP A 1 88 ? -0.222 -13.213 1.264 1.00 95.12 88 ASP A N 1
ATOM 715 C CA . ASP A 1 88 ? 0.241 -13.005 -0.108 1.00 95.12 88 ASP A CA 1
ATOM 716 C C . ASP A 1 88 ? 1.245 -11.834 -0.190 1.00 95.12 88 ASP A C 1
ATOM 718 O O . ASP A 1 88 ? 0.887 -10.702 -0.523 1.00 95.12 88 ASP A O 1
ATOM 722 N N . PRO A 1 89 ? 2.526 -12.067 0.150 1.00 95.94 89 PRO A N 1
ATOM 723 C CA . PRO A 1 89 ? 3.538 -11.011 0.173 1.00 95.94 89 PRO A CA 1
ATOM 724 C C . PRO A 1 89 ? 4.120 -10.703 -1.214 1.00 95.94 89 PRO A C 1
ATOM 726 O O . PRO A 1 89 ? 4.867 -9.730 -1.370 1.00 95.94 89 PRO A O 1
ATOM 729 N N . LEU A 1 90 ? 3.831 -11.535 -2.221 1.00 96.19 90 LEU A N 1
ATOM 730 C CA . LEU A 1 90 ? 4.454 -11.444 -3.541 1.00 96.19 90 LEU A CA 1
ATOM 731 C C . LEU A 1 90 ? 4.164 -10.117 -4.252 1.00 96.19 90 LEU A C 1
ATOM 733 O O . LEU A 1 90 ? 5.128 -9.536 -4.753 1.00 96.19 90 LEU A O 1
ATOM 737 N N . PRO A 1 91 ? 2.927 -9.578 -4.268 1.00 92.81 91 PRO A N 1
ATOM 738 C CA . PRO A 1 91 ? 2.651 -8.291 -4.901 1.00 92.81 91 PRO A CA 1
ATOM 739 C C . PRO A 1 91 ? 3.528 -7.163 -4.350 1.00 92.81 91 PRO A C 1
ATOM 741 O O . PRO A 1 91 ? 4.123 -6.406 -5.116 1.00 92.81 91 PRO A O 1
ATOM 744 N N . PHE A 1 92 ? 3.696 -7.098 -3.025 1.00 93.69 92 PHE A N 1
ATOM 745 C CA . PHE A 1 92 ? 4.532 -6.082 -2.384 1.00 93.69 92 PHE A CA 1
ATOM 746 C C . PHE A 1 92 ? 5.995 -6.184 -2.826 1.00 93.69 92 PHE A C 1
ATOM 748 O O . PHE A 1 92 ? 6.625 -5.168 -3.138 1.00 93.69 92 PHE A O 1
ATOM 755 N N . LEU A 1 93 ? 6.536 -7.404 -2.874 1.00 93.75 93 LEU A N 1
ATOM 756 C CA . LEU A 1 93 ? 7.915 -7.641 -3.289 1.00 93.75 93 LEU A CA 1
ATOM 757 C C . LEU A 1 93 ? 8.109 -7.336 -4.775 1.00 93.75 93 LEU A C 1
ATOM 759 O O . LEU A 1 93 ? 9.053 -6.631 -5.127 1.00 93.75 93 LEU A O 1
ATOM 763 N N . MET A 1 94 ? 7.207 -7.819 -5.629 1.00 94.38 94 MET A N 1
ATOM 764 C CA . MET A 1 94 ? 7.280 -7.649 -7.078 1.00 94.38 94 MET A CA 1
ATOM 765 C C . MET A 1 94 ? 7.203 -6.178 -7.482 1.00 94.38 94 MET A C 1
ATOM 767 O O . MET A 1 94 ? 8.066 -5.729 -8.231 1.00 94.38 94 MET A O 1
ATOM 771 N N . VAL A 1 95 ? 6.242 -5.408 -6.959 1.00 92.25 95 VAL A N 1
ATOM 772 C CA . VAL A 1 95 ? 6.089 -3.986 -7.319 1.00 92.25 95 VAL A C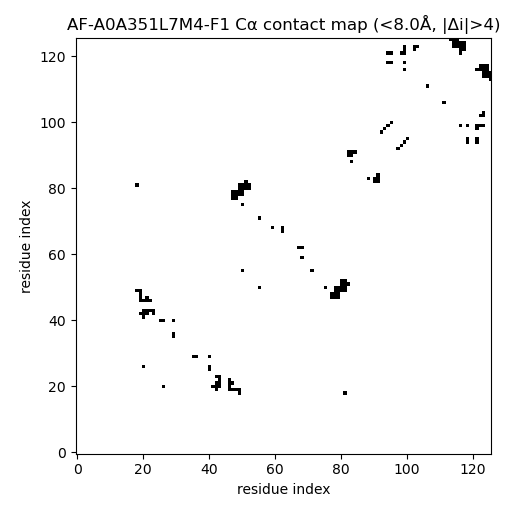A 1
ATOM 773 C C . VAL A 1 95 ? 7.357 -3.199 -6.976 1.00 92.25 95 VAL A C 1
ATOM 775 O O . VAL A 1 95 ? 7.941 -2.544 -7.841 1.00 92.25 95 VAL A O 1
ATOM 778 N N . HIS A 1 96 ? 7.829 -3.308 -5.732 1.00 91.25 96 HIS A N 1
ATOM 779 C CA . HIS A 1 96 ? 8.917 -2.466 -5.233 1.00 91.25 96 HIS A CA 1
ATOM 780 C C . HIS A 1 96 ? 10.316 -2.935 -5.644 1.00 91.25 96 HIS A C 1
ATOM 782 O O . HIS A 1 96 ? 11.204 -2.104 -5.822 1.00 91.25 96 HIS A O 1
ATOM 788 N N . HIS A 1 97 ? 10.530 -4.245 -5.795 1.00 92.12 97 HIS A N 1
ATOM 789 C CA . HIS A 1 97 ? 11.868 -4.811 -6.005 1.00 92.12 97 HIS A CA 1
ATOM 790 C C . HIS A 1 97 ? 12.078 -5.385 -7.407 1.00 92.12 97 HIS A C 1
ATOM 792 O O . HIS A 1 97 ? 13.213 -5.705 -7.752 1.00 92.12 97 HIS A O 1
ATOM 798 N N . TRP A 1 98 ? 11.024 -5.503 -8.221 1.00 93.94 98 TRP A N 1
ATOM 799 C CA . TRP A 1 98 ? 11.123 -6.057 -9.571 1.00 93.94 98 TRP A CA 1
ATOM 800 C C . TRP A 1 98 ? 10.557 -5.108 -10.627 1.00 93.94 98 TRP A C 1
ATOM 802 O O . TRP A 1 98 ? 11.310 -4.586 -11.442 1.00 93.94 98 TRP A O 1
ATOM 812 N N . GLN A 1 99 ? 9.256 -4.821 -10.584 1.00 94.00 99 GLN A N 1
ATOM 813 C CA . GLN A 1 99 ? 8.549 -4.028 -11.589 1.00 94.00 99 GLN A CA 1
ATOM 814 C C . GLN A 1 99 ? 9.136 -2.625 -11.730 1.00 94.00 99 GLN A C 1
ATOM 816 O O . GLN A 1 99 ? 9.610 -2.278 -12.808 1.00 94.00 99 GLN A O 1
ATOM 821 N N . ILE A 1 100 ? 9.167 -1.836 -10.651 1.00 93.00 100 ILE A N 1
ATOM 822 C CA . ILE A 1 100 ? 9.681 -0.460 -10.712 1.00 93.00 100 ILE A CA 1
ATOM 823 C C . ILE A 1 100 ? 11.166 -0.430 -11.117 1.00 93.00 100 ILE A C 1
ATOM 825 O O . ILE A 1 100 ? 11.497 0.297 -12.055 1.00 93.00 100 ILE A O 1
ATOM 829 N N . PRO A 1 101 ? 12.070 -1.234 -10.515 1.00 93.75 101 PRO A N 1
ATOM 830 C CA . PRO A 1 101 ? 13.462 -1.294 -10.960 1.00 93.75 101 PRO A CA 1
ATOM 831 C C . PRO A 1 101 ? 13.639 -1.680 -12.434 1.00 93.75 101 PRO A C 1
ATOM 833 O O . PRO A 1 101 ? 14.478 -1.094 -13.117 1.00 93.75 101 PRO A O 1
ATOM 836 N N . LEU A 1 102 ? 12.859 -2.637 -12.947 1.00 94.56 102 LEU A N 1
ATOM 837 C CA . LEU A 1 102 ? 12.942 -3.048 -14.350 1.00 94.56 102 LEU A CA 1
ATOM 838 C C . LEU A 1 102 ? 12.408 -1.985 -15.306 1.00 94.56 102 LEU A C 1
ATOM 840 O O . LEU A 1 102 ? 13.015 -1.771 -16.352 1.00 94.56 102 LEU A O 1
ATOM 844 N N . LEU A 1 103 ? 11.319 -1.303 -14.948 1.00 93.56 103 LEU A N 1
ATOM 845 C CA . LEU A 1 103 ? 10.793 -0.186 -15.731 1.00 93.56 103 LEU A CA 1
ATOM 846 C C . LEU A 1 103 ? 11.813 0.955 -15.808 1.00 93.56 103 LEU A C 1
ATOM 848 O O . LEU A 1 103 ? 12.063 1.488 -16.888 1.00 93.56 103 LEU A O 1
ATOM 852 N N . LEU A 1 104 ? 12.462 1.284 -14.687 1.00 92.38 104 LEU A N 1
ATOM 853 C CA . LEU A 1 104 ? 13.545 2.270 -14.658 1.00 92.38 104 LEU A CA 1
ATOM 854 C C . LEU A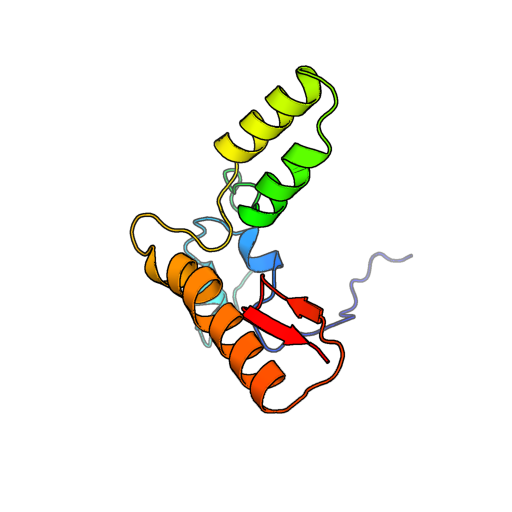 1 104 ? 14.730 1.832 -15.521 1.00 92.38 104 LEU A C 1
ATOM 856 O O . LEU A 1 104 ? 15.261 2.631 -16.287 1.00 92.38 104 LEU A O 1
ATOM 860 N N . LEU A 1 105 ? 15.131 0.562 -15.436 1.00 94.06 105 LEU A N 1
ATOM 861 C CA . LEU A 1 105 ? 16.210 0.025 -16.259 1.00 94.06 105 LEU A CA 1
ATOM 862 C C . LEU A 1 105 ? 15.871 0.077 -17.755 1.00 94.06 105 LEU A C 1
ATOM 864 O O . LEU A 1 105 ? 16.744 0.406 -18.557 1.00 94.06 105 LEU A O 1
ATOM 868 N N . ASP A 1 106 ? 14.633 -0.232 -18.141 1.00 93.38 106 ASP A N 1
ATOM 869 C CA . ASP A 1 106 ? 14.185 -0.139 -19.534 1.00 93.38 106 ASP A CA 1
ATOM 870 C C . ASP A 1 106 ? 14.175 1.314 -20.029 1.00 93.38 106 ASP A C 1
ATOM 872 O O . ASP A 1 106 ? 14.703 1.600 -21.103 1.00 93.38 106 ASP A O 1
ATOM 876 N N . ASN A 1 107 ? 13.671 2.252 -19.222 1.00 92.69 107 ASN A N 1
ATOM 877 C CA . ASN A 1 107 ? 13.687 3.675 -19.560 1.00 92.69 107 ASN A CA 1
ATOM 878 C C . ASN A 1 107 ? 15.124 4.211 -19.716 1.00 92.69 107 ASN A C 1
ATOM 880 O O . ASN A 1 107 ? 15.431 4.867 -20.712 1.00 92.69 107 ASN A O 1
ATOM 884 N N . LEU A 1 108 ? 16.034 3.837 -18.809 1.00 92.56 108 LEU A N 1
ATOM 885 C CA . LEU A 1 108 ? 17.458 4.175 -18.909 1.00 92.56 1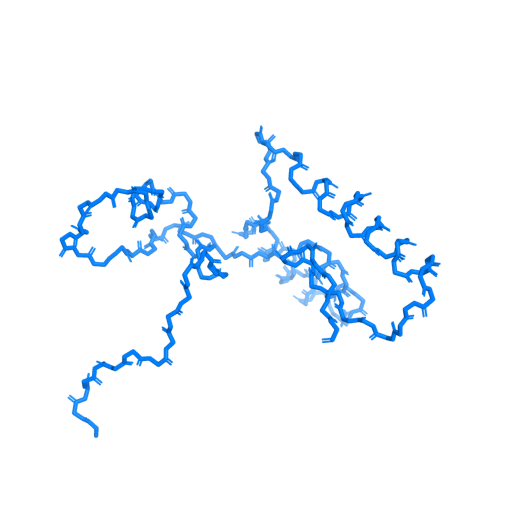08 LEU A CA 1
ATOM 886 C C . LEU A 1 108 ? 18.104 3.589 -20.171 1.00 92.56 108 LEU A C 1
ATOM 888 O O . LEU A 1 108 ? 18.855 4.284 -20.853 1.00 92.56 108 LEU A O 1
ATOM 892 N N . ARG A 1 109 ? 17.798 2.330 -20.522 1.00 94.75 109 ARG A N 1
ATOM 893 C CA . ARG A 1 109 ? 18.286 1.692 -21.762 1.00 94.75 109 ARG A CA 1
ATOM 894 C C . ARG A 1 109 ? 17.812 2.418 -23.018 1.00 94.75 109 ARG A C 1
ATOM 896 O O . ARG A 1 109 ? 18.544 2.456 -24.003 1.00 94.75 109 ARG A O 1
ATOM 903 N N . ARG A 1 110 ? 16.608 2.990 -22.984 1.00 94.31 110 ARG A N 1
ATOM 904 C CA . ARG A 1 110 ? 16.035 3.795 -24.073 1.00 94.31 110 ARG A CA 1
ATOM 905 C C . ARG A 1 110 ? 16.522 5.244 -24.077 1.00 94.31 110 ARG A C 1
ATOM 907 O O . ARG A 1 110 ? 16.139 5.982 -24.978 1.00 94.31 110 ARG A O 1
ATOM 914 N N . LEU A 1 111 ? 17.352 5.641 -23.106 1.00 90.69 111 LEU A N 1
ATOM 915 C CA . LEU A 1 111 ? 17.768 7.030 -22.886 1.00 90.69 111 LEU A CA 1
ATOM 916 C C . LEU A 1 111 ? 16.554 7.966 -22.741 1.00 90.69 111 LEU A C 1
ATOM 918 O O . LEU A 1 111 ? 16.540 9.073 -23.280 1.00 90.69 111 LEU A O 1
ATOM 922 N N . GLY A 1 112 ? 15.522 7.484 -22.040 1.00 82.88 112 GLY A N 1
ATOM 923 C CA . GLY A 1 112 ? 14.308 8.236 -21.748 1.00 82.88 112 GLY A CA 1
ATOM 924 C C . GLY A 1 112 ? 14.581 9.496 -20.924 1.00 82.88 112 GLY A C 1
ATOM 925 O O . GLY A 1 112 ? 15.590 9.607 -20.224 1.00 82.88 112 GLY A O 1
ATOM 926 N N . GLY A 1 113 ? 13.682 10.473 -21.050 1.00 84.31 113 GLY A N 1
ATOM 927 C CA . GLY A 1 113 ? 13.748 11.732 -20.314 1.00 84.31 113 GLY A CA 1
ATOM 928 C C . GLY A 1 113 ? 13.344 11.595 -18.845 1.00 84.31 113 GLY A C 1
ATOM 929 O O . GLY A 1 113 ? 13.209 10.503 -18.299 1.00 84.31 113 GLY A O 1
ATOM 930 N N . TRP A 1 114 ? 13.137 12.740 -18.194 1.00 81.25 114 TRP A N 1
ATOM 931 C CA . TRP A 1 114 ? 12.639 12.769 -16.823 1.00 81.25 114 TRP A CA 1
ATOM 932 C C . TRP A 1 114 ? 11.247 12.139 -16.735 1.00 81.25 114 TRP A C 1
ATOM 934 O O . TRP A 1 114 ? 10.354 12.506 -17.490 1.00 81.25 114 TRP A O 1
ATOM 944 N N . ILE A 1 115 ? 11.079 11.231 -15.780 1.00 84.19 115 ILE A N 1
ATOM 945 C CA . ILE A 1 115 ? 9.859 10.456 -15.556 1.00 84.19 115 ILE A CA 1
ATOM 946 C C . ILE A 1 115 ? 9.476 10.525 -14.081 1.00 84.19 115 ILE A C 1
ATOM 948 O O . ILE A 1 115 ? 10.332 10.461 -13.192 1.00 84.19 115 ILE A O 1
ATOM 952 N N . ARG A 1 116 ? 8.179 10.645 -13.800 1.00 86.19 116 ARG A N 1
ATOM 953 C CA . ARG A 1 116 ? 7.642 10.547 -12.441 1.00 86.19 116 ARG A CA 1
ATOM 954 C C . ARG A 1 116 ? 7.301 9.092 -12.150 1.00 86.19 116 ARG A C 1
ATOM 956 O O . ARG A 1 116 ? 6.567 8.466 -12.897 1.00 86.19 116 ARG A O 1
ATOM 963 N N . ILE A 1 117 ? 7.784 8.555 -11.037 1.00 84.94 117 ILE A N 1
ATOM 964 C CA . ILE A 1 117 ? 7.430 7.195 -10.611 1.00 84.94 117 ILE A CA 1
ATOM 965 C C . ILE A 1 117 ? 6.153 7.261 -9.775 1.00 84.94 117 ILE A C 1
ATOM 967 O O . ILE A 1 117 ? 6.104 8.003 -8.789 1.00 84.94 117 ILE A O 1
ATOM 971 N N . ASP A 1 118 ? 5.147 6.465 -10.130 1.00 82.25 118 ASP A N 1
ATOM 972 C CA . ASP A 1 118 ? 3.998 6.204 -9.268 1.00 82.25 118 ASP A CA 1
ATOM 973 C C . ASP A 1 118 ? 4.148 4.825 -8.620 1.00 82.25 118 ASP A C 1
ATOM 975 O O . ASP A 1 118 ? 3.861 3.784 -9.211 1.00 82.25 118 ASP A O 1
ATOM 979 N N . PHE A 1 119 ? 4.620 4.820 -7.373 1.00 78.00 119 PHE A N 1
ATOM 980 C CA . PHE A 1 119 ? 4.807 3.594 -6.597 1.00 78.00 119 PHE A CA 1
ATOM 981 C C . PHE A 1 119 ? 3.486 2.902 -6.237 1.00 78.00 119 PHE A C 1
ATOM 983 O O . PHE A 1 119 ? 3.493 1.709 -5.947 1.00 78.00 119 PHE A O 1
ATOM 990 N N . ASN A 1 120 ? 2.360 3.621 -6.262 1.00 73.44 120 ASN A N 1
ATOM 991 C CA . ASN A 1 120 ? 1.055 3.066 -5.908 1.00 73.44 120 ASN A CA 1
ATOM 992 C C . ASN A 1 120 ? 0.466 2.269 -7.074 1.00 73.44 120 ASN A C 1
ATOM 994 O O . ASN A 1 120 ? -0.231 1.282 -6.853 1.00 73.44 120 ASN A O 1
ATOM 998 N N . LEU A 1 121 ? 0.742 2.713 -8.302 1.00 72.38 121 LEU A N 1
ATOM 999 C CA . LEU A 1 121 ? 0.303 2.067 -9.539 1.00 72.38 121 LEU A CA 1
ATOM 1000 C C . LEU A 1 121 ? 1.379 1.148 -10.143 1.00 72.38 121 LEU A C 1
ATOM 1002 O O . LEU A 1 121 ? 1.072 0.314 -10.991 1.00 72.38 121 LEU A O 1
ATOM 1006 N N . GLY A 1 122 ? 2.629 1.262 -9.684 1.00 79.50 122 GLY A N 1
ATOM 1007 C CA . GLY A 1 122 ? 3.756 0.488 -10.202 1.00 79.50 122 GLY A CA 1
ATOM 1008 C C . GLY A 1 122 ? 4.172 0.916 -11.610 1.00 79.50 122 GLY A C 1
ATOM 1009 O O . GLY A 1 122 ? 4.659 0.091 -12.381 1.00 79.50 122 GLY A O 1
ATOM 1010 N N . GLU A 1 123 ? 3.970 2.182 -11.966 1.00 83.75 123 GLU A N 1
ATOM 1011 C CA . GLU A 1 123 ? 4.186 2.686 -13.323 1.00 83.75 123 GLU A CA 1
ATOM 1012 C C . GLU A 1 123 ? 5.110 3.907 -13.361 1.00 83.75 123 GLU A C 1
ATOM 1014 O O . GLU A 1 123 ? 5.338 4.597 -12.361 1.00 83.75 123 GLU A O 1
ATOM 1019 N N . LEU A 1 124 ? 5.663 4.154 -14.547 1.00 82.38 124 LEU A N 1
ATOM 1020 C CA . LEU A 1 124 ? 6.373 5.383 -14.869 1.00 82.38 124 LEU A CA 1
ATOM 1021 C C . LEU A 1 124 ? 5.402 6.289 -15.619 1.00 82.38 124 LEU A C 1
ATOM 1023 O O . LEU A 1 124 ? 4.842 5.886 -16.634 1.00 82.38 124 LEU A O 1
ATOM 1027 N N . ILE A 1 125 ? 5.203 7.492 -15.100 1.00 81.75 125 ILE A N 1
ATOM 1028 C CA . ILE A 1 125 ? 4.358 8.525 -15.687 1.00 81.75 125 ILE A CA 1
ATOM 1029 C C . ILE A 1 125 ? 5.285 9.530 -16.371 1.00 81.75 125 ILE A C 1
ATOM 1031 O O . ILE A 1 125 ? 6.136 10.138 -15.713 1.00 81.75 125 ILE A O 1
ATOM 1035 N N . GLU A 1 126 ? 5.125 9.667 -17.684 1.00 73.38 126 GLU A N 1
ATOM 1036 C CA . GLU A 1 126 ? 5.775 10.696 -18.508 1.00 73.38 126 GLU A CA 1
ATOM 1037 C C . GLU A 1 126 ? 5.087 12.062 -18.367 1.00 73.38 126 GLU A C 1
ATOM 1039 O O . GLU A 1 126 ? 3.841 12.102 -18.219 1.00 73.38 126 GLU A O 1
#

pLDDT: mean 90.8, std 5.76, range [64.81, 97.81]

Foldseek 3Di:
DPPDDDDPDDDLDDDPCLLQQPPPPCPVVCNPPPDHDPDDDDHDPLRFAEDAPVVLVVCVVVDDDPVVVVVSVVNVVRHDYLQDDPVDRPRVCCLPPNLLVVQVVVCVVVVHDDWDQDSNVSDTHD

Sequence (126 aa):
HDGTVYPIECNPRTHSAITMFYNHPGVADAYLDKQPLAEPLQPLPDSKPTYWLYHEVWRLTGIRSLKQLLSWVRNILRGKEAIFDVSDPLPFLMVHHWQIPLLLLDNLRRLGGWIRIDFNLGELIE

Solvent-accessible surface area (backbone atoms only — not comparable to full-atom values): 8062 Å² total; per-residue (Å²): 135,92,78,78,85,75,90,87,77,86,71,102,58,93,56,80,71,61,53,50,37,43,90,45,80,63,57,63,50,74,72,70,49,91,67,80,71,94,63,85,88,73,59,46,96,82,34,37,56,67,42,55,67,70,61,56,57,56,51,56,79,72,57,87,46,70,70,54,49,54,51,51,54,52,48,62,74,61,32,38,55,73,61,57,36,93,94,53,46,59,62,37,49,40,40,70,70,40,48,41,55,50,51,51,50,51,38,58,74,68,67,55,77,88,64,48,77,37,82,90,78,49,44,77,44,120